Protein AF-A0AA96YXE9-F1 (afdb_monomer_lite)

Structure (mmCIF, N/CA/C/O backbone):
data_AF-A0AA96YXE9-F1
#
_entry.id   AF-A0AA96YXE9-F1
#
loop_
_atom_site.group_PDB
_atom_site.id
_atom_site.type_symbol
_atom_site.label_atom_id
_atom_site.label_alt_id
_atom_site.label_comp_id
_atom_site.label_asym_id
_atom_site.label_entity_id
_atom_site.label_seq_id
_atom_site.pdbx_PDB_ins_code
_atom_site.Cartn_x
_atom_site.Cartn_y
_atom_site.Cartn_z
_atom_site.occupancy
_atom_site.B_iso_or_equiv
_atom_site.auth_seq_id
_atom_site.auth_comp_id
_atom_site.auth_asym_id
_atom_site.auth_atom_id
_atom_site.pdbx_PDB_model_num
ATOM 1 N N . MET A 1 1 ? 1.622 5.916 12.817 1.00 49.16 1 MET A N 1
ATOM 2 C CA . MET A 1 1 ? 1.807 6.015 11.354 1.00 49.16 1 MET A CA 1
ATOM 3 C C . MET A 1 1 ? 2.826 4.961 10.966 1.00 49.16 1 MET A C 1
ATOM 5 O O . MET A 1 1 ? 3.869 4.931 11.604 1.00 49.16 1 MET A O 1
ATOM 9 N N . ILE A 1 2 ? 2.509 4.065 10.031 1.00 50.25 2 ILE A N 1
ATOM 10 C CA . ILE A 1 2 ? 3.454 3.047 9.543 1.00 50.25 2 ILE A CA 1
ATOM 11 C C . ILE A 1 2 ? 3.909 3.507 8.158 1.00 50.25 2 ILE A C 1
ATOM 13 O O . ILE A 1 2 ? 3.065 3.850 7.332 1.00 50.25 2 ILE A O 1
ATOM 17 N N . LEU A 1 3 ? 5.218 3.565 7.923 1.00 49.84 3 LEU A N 1
ATOM 18 C CA . LEU A 1 3 ? 5.782 3.853 6.607 1.00 49.84 3 LEU A CA 1
ATOM 19 C C . LEU A 1 3 ? 6.174 2.517 5.972 1.00 49.84 3 LEU A C 1
ATOM 21 O O . LEU A 1 3 ? 6.908 1.746 6.585 1.00 49.84 3 LEU A O 1
ATOM 25 N N . LEU A 1 4 ? 5.650 2.216 4.784 1.00 50.91 4 LEU A N 1
ATOM 26 C CA . LEU A 1 4 ? 6.113 1.068 4.012 1.00 50.91 4 LEU A CA 1
ATOM 27 C C . LEU A 1 4 ? 7.330 1.522 3.203 1.00 50.91 4 LEU A C 1
ATOM 29 O O . LEU A 1 4 ? 7.206 2.335 2.288 1.00 50.91 4 LEU A O 1
ATOM 33 N N . ASN A 1 5 ? 8.512 1.033 3.560 1.00 50.31 5 ASN A N 1
ATOM 34 C CA . ASN A 1 5 ? 9.741 1.366 2.851 1.00 50.31 5 ASN A CA 1
ATOM 35 C C . ASN A 1 5 ? 9.804 0.537 1.561 1.00 50.31 5 ASN A C 1
ATOM 37 O O . ASN A 1 5 ? 10.276 -0.598 1.565 1.00 50.31 5 ASN A O 1
ATOM 41 N N . LEU A 1 6 ? 9.302 1.095 0.457 1.00 48.19 6 LEU A N 1
ATOM 42 C CA . LEU A 1 6 ? 9.423 0.491 -0.867 1.00 48.19 6 LEU A CA 1
ATOM 43 C C . LEU A 1 6 ? 10.831 0.788 -1.413 1.00 48.19 6 LEU A C 1
ATOM 45 O O . LEU A 1 6 ? 11.096 1.876 -1.920 1.00 48.19 6 LEU A O 1
ATOM 49 N N . THR A 1 7 ? 11.766 -0.152 -1.259 1.00 47.97 7 THR A N 1
ATOM 50 C CA . THR A 1 7 ? 13.131 -0.010 -1.787 1.00 47.97 7 THR A CA 1
ATOM 51 C C . THR A 1 7 ? 13.153 -0.339 -3.274 1.00 47.97 7 THR A C 1
ATOM 53 O O . THR A 1 7 ? 13.243 -1.503 -3.660 1.00 47.97 7 THR A O 1
ATOM 56 N N . LEU A 1 8 ? 13.068 0.689 -4.114 1.00 45.62 8 LEU A N 1
ATOM 57 C CA . LEU A 1 8 ? 13.210 0.555 -5.563 1.00 45.62 8 LEU A CA 1
ATOM 58 C C . LEU A 1 8 ? 14.671 0.805 -5.903 1.00 45.62 8 LEU A C 1
ATOM 60 O O . LEU A 1 8 ? 15.249 1.797 -5.470 1.00 45.62 8 LEU A O 1
ATOM 64 N N . THR A 1 9 ? 15.301 -0.134 -6.600 1.00 47.12 9 THR A N 1
ATOM 65 C CA . THR A 1 9 ? 16.695 -0.003 -7.034 1.00 47.12 9 THR A CA 1
ATOM 66 C C . THR A 1 9 ? 16.718 0.099 -8.557 1.00 47.12 9 THR A C 1
ATOM 68 O O . THR A 1 9 ? 16.233 -0.823 -9.212 1.00 47.12 9 THR A O 1
ATOM 71 N N . PRO A 1 10 ? 17.250 1.201 -9.127 1.00 49.00 10 PRO A N 1
ATOM 72 C CA . PRO A 1 10 ? 17.935 2.318 -8.461 1.00 49.00 10 PRO A CA 1
ATOM 73 C C . PRO A 1 10 ? 16.967 3.303 -7.768 1.00 49.00 10 PRO A C 1
ATOM 75 O O . PRO A 1 10 ? 15.900 3.614 -8.289 1.00 49.00 10 PRO A O 1
ATOM 78 N N . ALA A 1 11 ? 17.372 3.826 -6.604 1.00 44.53 11 ALA A N 1
ATOM 79 C CA . ALA A 1 11 ? 16.564 4.630 -5.668 1.00 44.53 11 ALA A CA 1
ATOM 80 C C . ALA A 1 11 ? 16.232 6.067 -6.135 1.00 44.53 11 ALA A C 1
ATOM 82 O O . ALA A 1 11 ? 15.875 6.926 -5.331 1.00 44.53 11 ALA A O 1
ATOM 83 N N . ASN A 1 12 ? 16.347 6.333 -7.438 1.00 44.75 12 ASN A N 1
ATOM 84 C CA . ASN A 1 12 ? 16.341 7.671 -8.030 1.00 44.75 12 ASN A CA 1
ATOM 85 C C . ASN A 1 12 ? 15.057 7.927 -8.803 1.00 44.75 12 ASN A C 1
ATOM 87 O O . ASN A 1 12 ? 15.089 8.199 -10.002 1.00 44.75 12 ASN A O 1
ATOM 91 N N . THR A 1 13 ? 13.906 7.782 -8.176 1.00 44.88 13 THR A N 1
ATOM 92 C CA . THR A 1 13 ? 12.667 7.902 -8.935 1.00 44.88 13 THR A CA 1
ATOM 93 C C . THR A 1 13 ? 11.675 8.748 -8.159 1.00 44.88 13 THR A C 1
ATOM 95 O O . THR A 1 13 ? 10.604 8.330 -7.730 1.00 44.88 13 THR A O 1
ATOM 98 N N . SER A 1 14 ? 12.031 10.030 -8.089 1.00 49.19 14 SER A N 1
ATOM 99 C CA . SER A 1 14 ? 11.172 11.182 -7.789 1.00 49.19 14 SER A CA 1
ATOM 100 C C . SER A 1 14 ? 9.938 11.300 -8.710 1.00 49.19 14 SER A C 1
ATOM 102 O O . SER A 1 14 ? 9.215 12.282 -8.628 1.00 49.19 14 SER A O 1
ATOM 104 N N . ASN A 1 15 ? 9.716 10.322 -9.598 1.00 51.34 15 ASN A N 1
ATOM 105 C CA . ASN A 1 15 ? 8.718 10.287 -10.663 1.00 51.34 15 ASN A CA 1
ATOM 106 C C . ASN A 1 15 ? 8.196 8.856 -10.923 1.00 51.34 15 ASN A C 1
ATOM 108 O O . ASN A 1 15 ? 7.901 8.486 -12.056 1.00 51.34 15 ASN A O 1
ATOM 112 N N . GLN A 1 16 ? 8.094 8.009 -9.893 1.00 58.34 16 GLN A N 1
ATOM 113 C CA . GLN A 1 16 ? 7.376 6.740 -10.059 1.00 58.34 16 GLN A CA 1
ATOM 114 C C . GLN A 1 16 ? 5.901 7.060 -10.023 1.00 58.34 16 GLN A C 1
ATOM 116 O O . GLN A 1 16 ? 5.355 7.337 -8.956 1.00 58.34 16 GLN A O 1
ATOM 121 N N . ASN A 1 17 ? 5.257 6.995 -11.183 1.00 67.50 17 ASN A N 1
ATOM 122 C CA . ASN A 1 17 ? 3.806 6.953 -11.312 1.00 67.50 17 ASN A CA 1
ATOM 123 C C . ASN A 1 17 ? 3.288 5.614 -10.745 1.00 67.50 17 ASN A C 1
ATOM 125 O O . ASN A 1 17 ? 2.668 4.804 -11.431 1.00 67.50 17 ASN A O 1
ATOM 129 N N . ALA A 1 18 ? 3.615 5.347 -9.481 1.00 72.88 18 ALA A N 1
ATOM 130 C CA . ALA A 1 18 ? 3.229 4.166 -8.757 1.00 72.88 18 ALA A CA 1
ATOM 131 C C . ALA A 1 18 ? 1.726 4.253 -8.519 1.00 72.88 18 ALA A C 1
ATOM 133 O O . ALA A 1 18 ? 1.236 5.102 -7.771 1.00 72.88 18 ALA A O 1
ATOM 134 N N . MET A 1 19 ? 0.975 3.388 -9.187 1.00 82.31 19 MET A N 1
ATOM 135 C CA . MET A 1 19 ? -0.451 3.266 -8.946 1.00 82.31 19 MET A CA 1
ATOM 136 C C . MET A 1 19 ? -0.643 2.473 -7.663 1.00 82.31 19 MET A C 1
ATOM 138 O O . MET A 1 19 ? -0.434 1.258 -7.624 1.00 82.31 19 MET A O 1
ATOM 142 N N . TRP A 1 20 ? -1.030 3.181 -6.609 1.00 84.25 20 TRP A N 1
ATOM 143 C CA . TRP A 1 20 ? -1.346 2.590 -5.323 1.00 84.25 20 TRP A CA 1
ATOM 144 C C . TRP A 1 20 ? -2.843 2.340 -5.206 1.00 84.25 20 TRP A C 1
ATOM 146 O O . TRP A 1 20 ? -3.667 3.209 -5.492 1.00 84.25 20 TRP A O 1
ATOM 156 N N . LYS A 1 21 ? -3.204 1.148 -4.738 1.00 84.69 21 LYS A N 1
ATOM 157 C CA . LYS A 1 21 ? -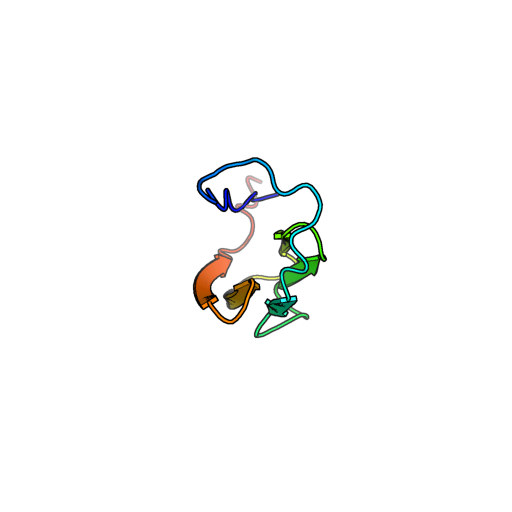4.587 0.768 -4.469 1.00 84.69 21 LYS A CA 1
ATOM 158 C C . LYS A 1 21 ? -4.682 0.094 -3.113 1.00 84.69 21 LYS A C 1
ATOM 160 O O . LYS A 1 21 ? -3.917 -0.816 -2.808 1.00 84.69 21 LYS A O 1
ATOM 165 N N . SER A 1 22 ? -5.659 0.521 -2.323 1.00 88.69 22 SER A N 1
ATOM 166 C CA . SER A 1 22 ? -6.064 -0.186 -1.111 1.00 88.69 22 SER A CA 1
ATOM 167 C C . SER A 1 22 ? -7.239 -1.107 -1.413 1.00 88.69 22 SER A C 1
ATOM 169 O O . SER A 1 22 ? -8.139 -0.734 -2.168 1.00 88.69 22 SER A O 1
ATOM 171 N N .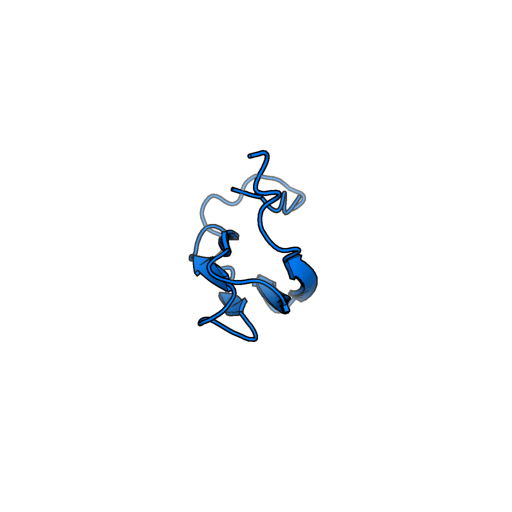 SER A 1 23 ? -7.248 -2.299 -0.818 1.00 89.44 23 SER A N 1
ATOM 172 C CA . SER A 1 23 ? -8.406 -3.194 -0.868 1.00 89.44 23 SER A CA 1
ATOM 173 C C . SER A 1 23 ? -9.592 -2.672 -0.051 1.00 89.44 23 SER A C 1
ATOM 175 O O . SER A 1 23 ? -10.721 -3.056 -0.329 1.00 89.44 23 SER A O 1
ATOM 177 N N . ASP A 1 24 ? -9.345 -1.830 0.958 1.00 87.38 24 ASP A N 1
ATOM 178 C CA . ASP A 1 24 ? -10.371 -1.285 1.851 1.00 87.38 24 ASP A CA 1
ATOM 179 C C . ASP A 1 24 ? -9.950 0.106 2.356 1.00 87.38 24 ASP A C 1
ATOM 181 O O . ASP A 1 24 ? -9.156 0.246 3.290 1.00 87.38 24 ASP A O 1
ATOM 185 N N . THR A 1 25 ? -10.495 1.152 1.729 1.00 85.56 25 THR A N 1
ATOM 186 C CA . THR A 1 25 ? -10.219 2.564 2.052 1.00 85.56 25 THR A CA 1
ATOM 187 C C . THR A 1 25 ? -10.918 3.060 3.321 1.00 85.56 25 THR A C 1
ATOM 189 O O . THR A 1 25 ? -10.577 4.144 3.822 1.00 85.56 25 THR A O 1
ATOM 192 N N . ALA A 1 26 ? -11.868 2.290 3.864 1.00 85.25 26 ALA A N 1
ATOM 193 C CA . ALA A 1 26 ? -12.466 2.560 5.167 1.00 85.25 26 ALA A CA 1
ATOM 194 C C . ALA A 1 26 ? -11.514 2.143 6.298 1.00 85.25 26 ALA A C 1
ATOM 196 O O . ALA A 1 26 ? -11.474 2.809 7.331 1.00 85.25 26 ALA A O 1
ATOM 197 N N . LYS A 1 27 ? -10.693 1.105 6.077 1.00 85.88 27 LYS A N 1
ATOM 198 C CA . LYS A 1 27 ? -9.682 0.624 7.035 1.00 85.88 27 LYS A CA 1
ATOM 199 C C . LYS A 1 27 ? -8.296 1.232 6.834 1.00 85.88 27 LYS A C 1
ATOM 201 O O . LYS A 1 27 ? -7.676 1.625 7.820 1.00 85.88 27 LYS A O 1
ATOM 206 N N . ALA A 1 28 ? -7.809 1.347 5.597 1.00 84.56 28 ALA A N 1
ATOM 207 C CA . ALA A 1 28 ? -6.560 2.045 5.296 1.00 84.56 28 ALA A CA 1
ATOM 208 C C . ALA A 1 28 ? -6.552 2.686 3.907 1.00 84.56 28 ALA A C 1
ATOM 210 O O . ALA A 1 28 ? -6.957 2.090 2.912 1.00 84.56 28 ALA A O 1
ATOM 211 N N . THR A 1 29 ? -6.033 3.904 3.825 1.00 84.31 29 THR A N 1
ATOM 212 C CA . THR A 1 29 ? -5.842 4.634 2.567 1.00 84.31 29 THR A CA 1
ATOM 213 C C . THR A 1 29 ? -4.365 4.733 2.242 1.00 84.31 29 THR A C 1
ATOM 215 O O . THR A 1 29 ? -3.548 4.829 3.148 1.00 84.31 29 THR A O 1
ATOM 218 N N . VAL A 1 30 ? -4.019 4.739 0.961 1.00 84.31 30 VAL A N 1
ATOM 219 C CA . VAL A 1 30 ? -2.651 4.948 0.483 1.00 84.31 30 VAL A CA 1
ATOM 220 C C . VAL A 1 30 ? -2.652 6.119 -0.492 1.00 84.31 30 VAL A C 1
ATOM 222 O O . VAL A 1 30 ? -3.571 6.228 -1.304 1.00 84.31 30 VAL A O 1
ATOM 225 N N . ASN A 1 31 ? -1.687 7.027 -0.370 1.00 82.06 31 ASN A N 1
ATOM 226 C CA . ASN A 1 31 ? -1.558 8.166 -1.280 1.00 82.06 31 ASN A CA 1
ATOM 227 C C . ASN A 1 31 ? -0.591 7.855 -2.443 1.00 82.06 31 ASN A C 1
ATOM 229 O O . ASN A 1 31 ? 0.033 6.795 -2.493 1.00 82.06 31 ASN A O 1
ATOM 233 N N . SER A 1 32 ? -0.444 8.801 -3.372 1.00 73.69 32 SER A N 1
ATOM 234 C CA . SER A 1 32 ? 0.442 8.672 -4.538 1.00 73.69 32 SER A CA 1
ATOM 235 C C . SER A 1 32 ? 1.926 8.523 -4.188 1.00 73.69 32 SER A C 1
ATOM 237 O O . SER A 1 32 ? 2.692 8.032 -5.009 1.00 73.69 32 SER A O 1
ATOM 239 N N . THR A 1 33 ? 2.339 8.898 -2.975 1.00 73.38 33 THR A N 1
ATOM 240 C CA . THR A 1 33 ? 3.718 8.738 -2.496 1.00 73.38 33 THR A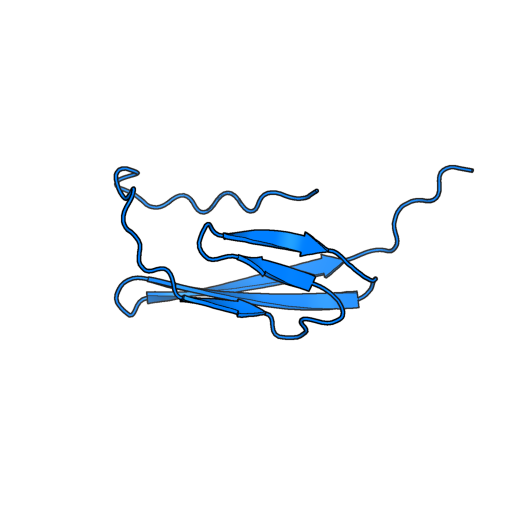 CA 1
ATOM 241 C C . THR A 1 33 ? 3.939 7.427 -1.735 1.00 73.38 33 THR A C 1
ATOM 243 O O . THR A 1 33 ? 5.024 7.208 -1.202 1.00 73.38 33 THR A O 1
ATOM 246 N N . GLY A 1 34 ? 2.935 6.541 -1.673 1.00 72.81 34 GLY A N 1
ATOM 247 C CA . GLY A 1 34 ? 3.014 5.269 -0.946 1.00 72.81 34 GLY A CA 1
ATOM 248 C C . GLY A 1 34 ? 2.833 5.394 0.568 1.00 72.81 34 GLY A C 1
ATOM 249 O O . GLY A 1 34 ? 3.053 4.434 1.307 1.00 72.81 34 GLY A O 1
ATOM 250 N N . GLN A 1 35 ? 2.411 6.557 1.063 1.00 76.75 35 GLN A N 1
ATOM 251 C CA . GLN A 1 35 ? 2.091 6.744 2.472 1.00 76.75 35 GLN A CA 1
ATOM 252 C C . GLN A 1 35 ? 0.748 6.087 2.787 1.00 76.75 35 GLN A C 1
ATOM 254 O O . GLN A 1 35 ? -0.290 6.473 2.244 1.00 76.75 35 GLN A O 1
ATOM 259 N N . VAL A 1 36 ? 0.770 5.113 3.697 1.00 80.81 36 VAL A N 1
ATOM 260 C CA . VAL A 1 36 ? -0.425 4.404 4.154 1.00 80.81 36 VAL A CA 1
ATOM 261 C C . VAL A 1 36 ? -0.934 5.014 5.462 1.00 80.81 36 VAL A C 1
ATOM 263 O O . VAL A 1 36 ? -0.238 5.052 6.477 1.00 80.81 36 VAL A O 1
ATOM 266 N N . THR A 1 37 ? -2.183 5.467 5.456 1.00 81.88 37 THR A N 1
ATOM 267 C CA . THR A 1 37 ? -2.911 5.945 6.633 1.00 81.88 37 THR A CA 1
ATOM 268 C C . THR A 1 37 ? -3.885 4.874 7.097 1.00 81.88 37 THR A C 1
ATOM 270 O O . THR A 1 37 ? -4.778 4.472 6.355 1.00 81.88 37 THR A O 1
ATOM 273 N N . LEU A 1 38 ? -3.731 4.433 8.343 1.00 82.62 38 LEU A N 1
ATOM 274 C CA . LEU A 1 38 ? -4.611 3.451 8.972 1.00 82.62 38 LEU A CA 1
ATOM 275 C C . LEU A 1 38 ? -5.748 4.180 9.688 1.00 82.62 38 LEU A C 1
ATOM 277 O O . LEU A 1 38 ? -5.497 5.127 10.432 1.00 82.62 38 LEU A O 1
ATOM 281 N N . LYS A 1 39 ? -6.981 3.737 9.458 1.00 83.19 39 LYS A N 1
ATOM 282 C CA . LYS A 1 39 ? -8.208 4.321 10.013 1.00 83.19 39 LYS A CA 1
ATOM 283 C C . LYS A 1 39 ? -8.879 3.399 11.026 1.00 83.19 39 LYS A C 1
ATOM 285 O O . LYS A 1 39 ? -9.333 3.873 12.060 1.00 83.19 39 LYS A O 1
ATOM 290 N N . ALA A 1 40 ? -8.938 2.099 10.738 1.00 80.44 40 ALA A N 1
ATOM 291 C CA . ALA A 1 40 ? -9.631 1.121 11.571 1.00 80.44 40 ALA A CA 1
ATOM 292 C C . ALA A 1 40 ? -8.935 -0.241 11.533 1.00 80.44 40 ALA A C 1
ATOM 294 O O . ALA A 1 40 ? -8.240 -0.564 10.569 1.00 80.44 40 ALA A O 1
ATOM 295 N N . ALA A 1 41 ? -9.156 -1.050 12.569 1.00 82.31 41 ALA A N 1
ATOM 296 C CA . ALA A 1 41 ? -8.593 -2.387 12.645 1.00 82.31 41 ALA A CA 1
ATOM 297 C C . ALA A 1 41 ? -9.159 -3.344 11.589 1.00 82.31 41 ALA A C 1
ATOM 299 O O . ALA A 1 41 ? -10.297 -3.238 11.104 1.00 82.31 41 ALA A O 1
ATOM 300 N N . GLY A 1 42 ? -8.324 -4.307 11.225 1.00 83.38 42 GLY A N 1
ATOM 301 C CA . GLY A 1 42 ? -8.610 -5.316 10.222 1.00 83.38 42 GLY A CA 1
ATOM 302 C C . GLY A 1 42 ? -7.463 -5.504 9.240 1.00 83.38 42 GLY A C 1
ATOM 303 O O . GLY A 1 42 ? -6.416 -4.866 9.312 1.00 83.38 42 GLY A O 1
ATOM 304 N N . LYS A 1 43 ? -7.670 -6.427 8.308 1.00 84.88 43 LYS A N 1
ATOM 305 C CA . LYS A 1 43 ? -6.683 -6.801 7.301 1.00 84.88 43 LYS A CA 1
ATOM 306 C C . LYS A 1 43 ? -6.955 -6.038 6.009 1.00 84.88 43 LYS A C 1
ATOM 308 O O . LYS A 1 43 ? -8.055 -6.130 5.469 1.00 84.88 43 LYS A O 1
ATOM 313 N N . VAL A 1 44 ? -5.960 -5.313 5.512 1.00 88.62 44 VAL A N 1
ATOM 314 C CA . VAL A 1 44 ? -6.026 -4.558 4.256 1.00 88.62 44 VAL A CA 1
ATOM 315 C C . VAL A 1 44 ? -4.862 -4.970 3.373 1.00 88.62 44 VAL A C 1
ATOM 317 O O . VAL A 1 44 ? -3.744 -5.126 3.848 1.00 88.62 44 VAL A O 1
ATOM 320 N N . THR A 1 45 ? -5.105 -5.144 2.081 1.00 88.12 45 THR A N 1
ATOM 321 C CA . THR A 1 45 ? -4.039 -5.391 1.108 1.00 88.12 45 THR A CA 1
ATOM 322 C C . THR A 1 45 ? -3.787 -4.115 0.326 1.00 88.12 45 THR A C 1
ATOM 324 O O . THR A 1 45 ? -4.699 -3.576 -0.303 1.00 88.12 45 THR A O 1
ATOM 327 N N . ILE A 1 46 ? -2.553 -3.629 0.369 1.00 87.38 46 ILE A N 1
ATOM 328 C CA . ILE A 1 46 ? -2.087 -2.516 -0.449 1.00 87.38 46 ILE A CA 1
ATOM 329 C C . ILE A 1 46 ? -1.375 -3.093 -1.666 1.00 87.38 46 ILE A C 1
ATOM 331 O O . ILE A 1 46 ? -0.504 -3.950 -1.542 1.00 87.38 46 ILE A O 1
ATOM 335 N N . THR A 1 47 ? -1.773 -2.643 -2.846 1.00 86.31 47 THR A N 1
ATOM 336 C CA . THR A 1 47 ? -1.170 -3.029 -4.121 1.00 86.31 47 THR A CA 1
ATOM 337 C C . THR A 1 47 ? -0.476 -1.814 -4.710 1.00 86.31 47 THR A C 1
ATOM 339 O O . THR A 1 47 ? -1.111 -0.768 -4.847 1.00 86.31 47 THR A O 1
ATOM 342 N N . ALA A 1 48 ? 0.801 -1.946 -5.052 1.00 84.00 48 ALA A N 1
ATOM 343 C CA . ALA A 1 48 ? 1.557 -0.928 -5.770 1.00 84.00 48 ALA A CA 1
ATOM 344 C C . ALA A 1 48 ? 1.893 -1.461 -7.160 1.00 84.00 48 ALA A C 1
ATOM 346 O O . ALA A 1 48 ? 2.339 -2.598 -7.290 1.00 84.00 48 ALA A O 1
ATOM 347 N N . THR A 1 49 ? 1.663 -0.662 -8.196 1.00 83.75 49 THR A N 1
ATOM 348 C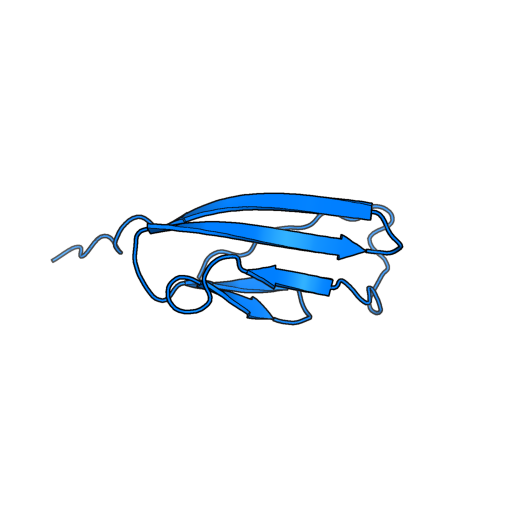 CA . THR A 1 49 ? 2.065 -1.000 -9.566 1.00 83.75 49 THR A CA 1
ATOM 349 C C . THR A 1 49 ? 2.966 0.089 -10.117 1.00 83.75 49 THR A C 1
ATOM 351 O O . THR A 1 49 ? 2.549 1.243 -10.164 1.00 83.75 49 THR A O 1
ATOM 354 N N . VAL A 1 50 ? 4.179 -0.271 -10.531 1.00 82.19 50 VAL A N 1
ATOM 355 C CA . VAL A 1 50 ? 5.180 0.643 -11.104 1.00 82.19 50 VAL A CA 1
ATOM 356 C C . VAL A 1 50 ? 5.669 0.039 -12.412 1.00 82.19 50 VAL A C 1
ATOM 358 O O . VAL A 1 50 ? 6.112 -1.104 -12.410 1.00 82.19 50 VAL A O 1
ATOM 361 N N . ASP A 1 51 ? 5.539 0.764 -13.524 1.00 76.75 51 ASP A N 1
ATOM 362 C CA . ASP A 1 51 ? 5.993 0.326 -14.857 1.00 76.75 51 ASP A CA 1
ATOM 363 C C . ASP A 1 51 ? 5.549 -1.101 -15.244 1.00 76.75 51 ASP A C 1
ATOM 365 O O . ASP A 1 51 ? 6.292 -1.884 -15.829 1.00 76.75 51 ASP A O 1
ATOM 369 N N . GLY A 1 52 ? 4.311 -1.462 -14.885 1.00 77.75 52 GLY A N 1
ATOM 370 C CA . GLY A 1 52 ? 3.729 -2.785 -15.150 1.00 77.75 52 GLY A CA 1
ATOM 371 C C . GLY A 1 52 ? 4.120 -3.878 -14.148 1.00 77.75 52 GLY A C 1
ATOM 372 O O . GLY A 1 52 ? 3.563 -4.973 -14.199 1.00 77.75 52 GLY A O 1
ATOM 373 N N . VAL A 1 53 ? 5.012 -3.589 -13.198 1.00 79.44 53 VAL A N 1
ATOM 374 C CA . VAL A 1 53 ? 5.358 -4.487 -12.092 1.00 79.44 53 VAL A CA 1
ATOM 375 C C . VAL A 1 53 ? 4.405 -4.246 -10.930 1.00 79.44 53 VAL A C 1
ATOM 377 O O . VAL A 1 53 ? 4.383 -3.163 -10.346 1.00 79.44 53 VAL A O 1
ATOM 380 N N . THR A 1 54 ? 3.625 -5.264 -10.571 1.00 83.31 54 THR A N 1
ATOM 381 C CA . THR A 1 54 ? 2.688 -5.209 -9.445 1.00 83.31 54 THR A CA 1
ATOM 382 C C . THR A 1 54 ? 3.248 -5.936 -8.229 1.00 83.31 54 THR A C 1
ATOM 384 O O . THR A 1 54 ? 3.587 -7.116 -8.293 1.00 83.31 54 THR A O 1
ATOM 387 N N . VAL A 1 55 ? 3.263 -5.250 -7.090 1.00 81.69 55 VAL A N 1
ATOM 388 C CA . VAL A 1 55 ? 3.584 -5.812 -5.777 1.00 81.69 55 VAL A CA 1
ATOM 389 C C . VAL A 1 55 ? 2.387 -5.669 -4.847 1.00 81.69 55 VAL A C 1
ATOM 391 O O . VAL A 1 55 ? 1.671 -4.667 -4.869 1.00 81.69 55 VAL A O 1
ATOM 394 N N . ASN A 1 56 ? 2.154 -6.685 -4.023 1.00 82.62 56 ASN A N 1
ATOM 395 C CA . ASN A 1 56 ? 1.117 -6.671 -3.000 1.00 82.62 56 ASN A CA 1
ATOM 396 C C . ASN A 1 56 ? 1.755 -6.730 -1.610 1.00 82.62 56 ASN A C 1
ATOM 398 O O . ASN A 1 56 ? 2.792 -7.349 -1.393 1.00 82.62 56 ASN A O 1
ATOM 402 N N . SER A 1 57 ? 1.149 -6.026 -0.666 1.00 81.44 57 SER A N 1
ATOM 403 C CA . SER A 1 57 ? 1.560 -5.994 0.729 1.00 81.44 57 SER A CA 1
ATOM 404 C C . SER A 1 57 ? 0.325 -6.100 1.599 1.00 81.44 57 SER A C 1
ATOM 406 O O . SER A 1 57 ? -0.582 -5.269 1.537 1.00 81.44 57 SER A O 1
ATOM 408 N N . VAL A 1 58 ? 0.277 -7.154 2.404 1.00 82.25 58 VAL A N 1
ATOM 409 C CA . VAL A 1 58 ? -0.803 -7.374 3.359 1.00 82.25 58 VAL A CA 1
ATOM 410 C C . VAL A 1 58 ? -0.459 -6.639 4.643 1.00 82.25 58 VAL A C 1
ATOM 412 O O . VAL A 1 58 ? 0.539 -6.935 5.295 1.00 82.25 58 VAL A O 1
ATOM 415 N N . ILE A 1 59 ? -1.306 -5.687 5.009 1.00 81.44 59 ILE A N 1
ATOM 416 C CA . ILE A 1 5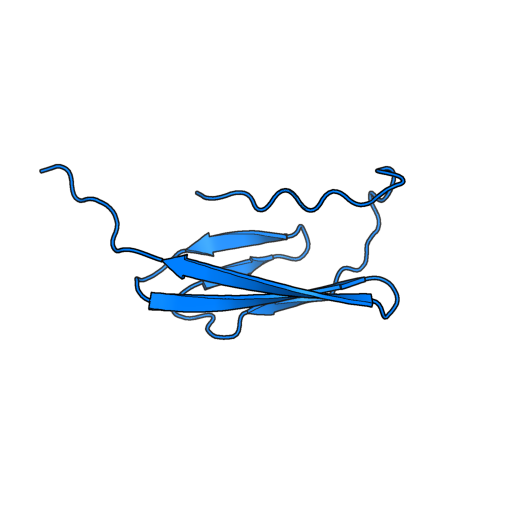9 ? -1.207 -4.922 6.242 1.00 81.44 59 ILE A CA 1
ATOM 417 C C . ILE A 1 59 ? -2.288 -5.425 7.189 1.00 81.44 59 ILE A C 1
ATOM 419 O O . ILE A 1 59 ? -3.486 -5.313 6.922 1.00 81.44 59 ILE A O 1
ATOM 423 N N . THR A 1 60 ? -1.858 -5.970 8.320 1.00 81.81 60 THR A N 1
ATOM 424 C CA . THR A 1 60 ? -2.754 -6.293 9.428 1.00 81.81 60 THR A CA 1
ATOM 425 C C . THR A 1 60 ? -2.750 -5.121 10.395 1.00 81.81 60 THR A C 1
ATOM 427 O O . THR A 1 60 ? -1.745 -4.833 11.042 1.00 81.81 60 THR A O 1
ATOM 430 N N . ILE A 1 61 ? -3.876 -4.420 10.463 1.00 81.75 61 ILE A N 1
ATOM 431 C CA . ILE A 1 61 ? -4.097 -3.314 11.385 1.00 81.75 61 ILE A CA 1
ATOM 432 C C . ILE A 1 61 ? -4.668 -3.933 12.645 1.00 81.75 61 ILE A C 1
ATOM 434 O O . ILE A 1 61 ? -5.863 -4.219 12.729 1.00 81.75 61 ILE A O 1
ATOM 438 N N . ASN A 1 62 ? -3.799 -4.176 13.612 1.00 74.56 62 ASN A N 1
ATOM 439 C CA . ASN A 1 62 ? -4.262 -4.468 14.956 1.00 74.56 62 ASN A CA 1
ATOM 440 C C . ASN A 1 62 ? 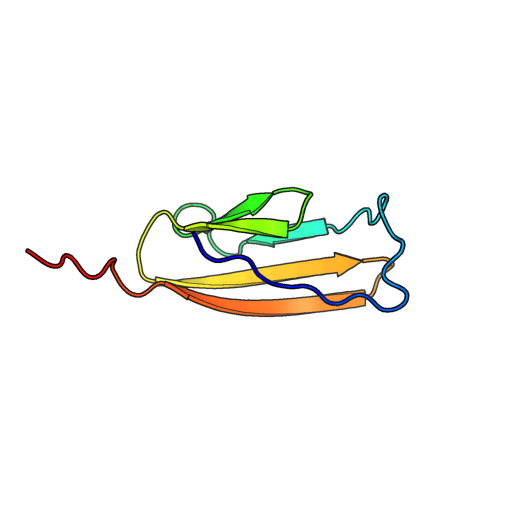-4.863 -3.177 15.521 1.00 74.56 62 ASN A C 1
ATOM 442 O O . ASN A 1 62 ? -4.425 -2.081 15.148 1.00 74.56 62 ASN A O 1
ATOM 446 N N . GLU A 1 63 ? -5.883 -3.288 16.373 1.00 66.44 63 GLU A N 1
ATOM 447 C CA . GLU A 1 63 ? -6.381 -2.115 17.088 1.00 66.44 63 GLU A CA 1
ATOM 448 C C . GLU A 1 63 ? -5.204 -1.380 17.721 1.00 66.44 63 GLU A C 1
ATOM 450 O O . GLU A 1 63 ? -4.228 -1.998 18.163 1.00 66.44 63 GLU A O 1
ATOM 455 N N . LYS A 1 64 ? -5.265 -0.043 17.697 1.00 51.34 64 LYS A N 1
ATOM 456 C CA . LYS A 1 64 ? -4.297 0.767 18.426 1.00 51.34 64 LYS A CA 1
ATOM 457 C C . LYS A 1 64 ? -4.226 0.175 19.831 1.00 51.34 64 LYS A C 1
ATOM 459 O O . LYS A 1 64 ? -5.266 0.021 20.463 1.00 51.34 64 LYS A O 1
ATOM 464 N N . ALA A 1 65 ? -3.023 -0.160 20.297 1.00 46.22 65 ALA A N 1
ATOM 465 C CA . ALA A 1 65 ? -2.817 -0.421 21.709 1.00 46.22 65 ALA A CA 1
ATOM 466 C C . ALA A 1 65 ? -3.270 0.846 22.444 1.00 46.22 65 ALA A C 1
ATOM 468 O O . ALA A 1 65 ? -2.569 1.861 22.460 1.00 46.22 65 ALA A O 1
ATOM 469 N N . ASN A 1 66 ? -4.498 0.825 22.954 1.00 45.38 66 ASN A N 1
ATOM 470 C CA . ASN A 1 66 ? -4.959 1.769 23.945 1.00 45.38 66 ASN A CA 1
ATOM 471 C C . ASN A 1 66 ? -4.188 1.385 25.209 1.00 45.38 66 ASN A C 1
ATOM 473 O O . ASN A 1 66 ? -4.678 0.603 26.017 1.00 45.38 66 ASN A O 1
ATOM 477 N N . ASN A 1 67 ? -2.944 1.858 25.334 1.00 46.84 67 ASN A N 1
ATOM 478 C CA . ASN A 1 67 ? -2.325 1.959 26.647 1.00 46.84 67 ASN A CA 1
ATOM 479 C C . ASN A 1 67 ? -3.159 2.996 27.398 1.00 46.84 67 ASN A C 1
ATOM 481 O O . ASN A 1 67 ? -3.010 4.197 27.157 1.00 46.84 67 ASN A O 1
ATOM 485 N N . GLY A 1 68 ? -4.122 2.484 28.167 1.00 41.59 68 GLY A N 1
ATOM 486 C CA . GLY A 1 68 ? -4.836 3.236 29.190 1.00 41.59 68 GLY A CA 1
ATOM 487 C C . GLY A 1 68 ? -3.900 3.723 30.281 1.00 41.59 68 GLY A C 1
ATOM 488 O O . GLY A 1 68 ? -2.769 3.191 30.383 1.00 41.59 68 GLY A O 1
#

Foldseek 3Di:
DDQDPPDDPVPPPPPFQKDKDKPDVCQWDADSVRDIDGHDFDKIKIWIAGPNDIDIDIDGRDDPPPPD

Sequence (68 aa):
MILLNLTLTPANTSNQNAMWKSSDTAKATVNSTGQVTLKAAGKVTITATVDGVTVNSVITINEKANNG

pLDDT: mean 71.32, std 16.13, range [41.59, 89.44]

Radius of gyration: 13.13 Å; chains: 1; bounding box: 30×19×44 Å

Secondary structure (DSSP, 8-state):
-B------SS---TT---EEEES-TTTEEE-TT-PEEE-SSEEEEEEEEETTEEEEEEEEEPPP----